Protein AF-A0A388SES0-F1 (afdb_monomer)

pLDDT: mean 88.0, std 7.81, range [53.56, 96.62]

Nearest PDB structures (foldseek):
  5hei-assembly3_E  TM=8.287E-01  e=1.323E-02  Priestia megaterium

Solvent-accessible surface area (backbone atoms only — not comparable to full-atom val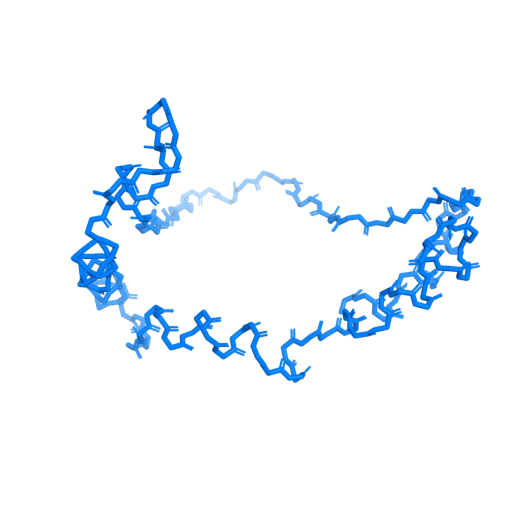ues): 7404 Å² total; per-residue (Å²): 110,51,73,50,46,66,62,50,36,62,75,70,64,54,59,80,65,59,83,88,91,75,88,81,92,82,81,84,78,65,86,89,74,80,82,83,84,76,84,70,72,52,61,73,75,75,60,58,74,100,47,91,57,96,54,65,57,66,59,44,50,53,53,34,42,53,50,49,38,51,55,28,56,79,65,77,40,82,83,63,59,57,67,59,52,52,50,48,58,72,69,37,71,88,57,41,48,40,54,85,49,45,66,62,53,41,46,75,35,66,40,90,77,129

Sequence (114 aa):
MRDEETALGERLHFPEQSFVVAGLLVEWTAEGVQTLVRPRLPQNAVAFKNGYGPVDLKEAVATYERNFRAYREANGMKLKSWTFEVVNGATSIDYMDGRENMTDMLKGRGFPLK

Foldseek 3Di:
DCVCFVVVCVVVVPAFLDTDPDDDDDDDDDPPDDDDDQDDQDPCLPDDPPDDDPDPNVVSLVVNQVSNQVSCVVVVHDGDGPVVVVVCCVPPPVNCVCVVCVVVVSVVSPNPDD

Secondary structure (DSSP, 8-state):
--TTHHHHHHHTTPPTT----------PPPTT----------GGGT--SSSS----HHHHHHHHHHHHHHHHHHTTPPP--HHHHHHHHHH-GGGTTTGGGHHHHHHHTT----

Structure (mmCIF, N/CA/C/O backbone):
data_AF-A0A388SES0-F1
#
_entry.id   AF-A0A388SES0-F1
#
loop_
_atom_site.group_PDB
_atom_site.id
_atom_site.type_symbol
_atom_site.label_atom_id
_atom_site.label_alt_id
_atom_site.label_comp_id
_atom_site.label_asym_id
_atom_site.label_entity_id
_atom_site.label_seq_id
_atom_site.pdbx_PDB_ins_code
_atom_site.Cartn_x
_atom_site.Cartn_y
_atom_site.Cartn_z
_atom_site.occupancy
_atom_site.B_iso_or_equiv
_atom_site.auth_seq_id
_atom_site.auth_comp_id
_atom_site.auth_asym_id
_atom_site.auth_atom_id
_atom_site.pdbx_PDB_model_num
ATOM 1 N N . MET A 1 1 ? 14.252 0.568 -0.662 1.00 53.56 1 MET A N 1
ATOM 2 C CA . MET A 1 1 ? 14.176 -0.900 -0.909 1.00 53.56 1 MET A CA 1
ATOM 3 C C . MET A 1 1 ? 14.527 -1.261 -2.348 1.00 53.56 1 MET A C 1
ATOM 5 O O . MET A 1 1 ? 15.135 -2.300 -2.557 1.00 53.56 1 MET A O 1
ATOM 9 N N . ARG A 1 2 ? 14.144 -0.451 -3.349 1.00 67.62 2 ARG A N 1
ATOM 10 C CA . ARG A 1 2 ? 14.447 -0.748 -4.763 1.00 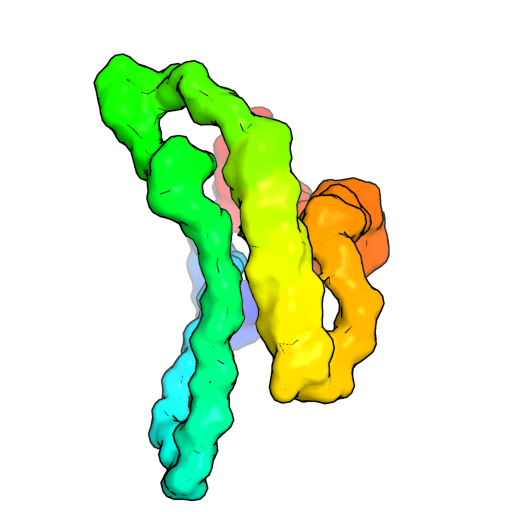67.62 2 ARG A CA 1
ATOM 11 C C . ARG A 1 2 ? 15.807 -0.246 -5.248 1.00 67.62 2 ARG A C 1
ATOM 13 O O . ARG A 1 2 ? 16.260 -0.707 -6.287 1.00 67.62 2 ARG A O 1
ATOM 20 N N . ASP A 1 3 ? 16.489 0.593 -4.471 1.00 63.94 3 ASP A N 1
ATOM 21 C CA . ASP A 1 3 ? 17.868 1.011 -4.774 1.00 63.94 3 ASP A CA 1
ATOM 22 C C . ASP A 1 3 ? 18.867 -0.155 -4.741 1.00 63.94 3 ASP A C 1
ATOM 24 O O . ASP A 1 3 ? 19.899 -0.120 -5.405 1.00 63.94 3 ASP A O 1
ATOM 28 N N . GLU A 1 4 ? 18.546 -1.225 -4.009 1.00 74.19 4 GLU A N 1
ATOM 29 C CA . GLU A 1 4 ? 19.395 -2.412 -3.894 1.00 74.19 4 GLU A CA 1
ATOM 30 C C . GLU A 1 4 ? 1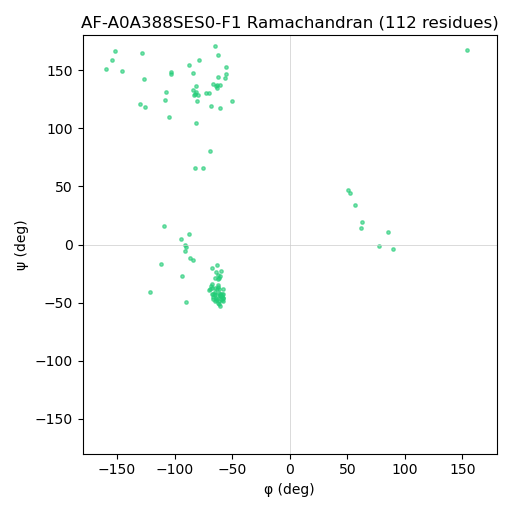9.077 -3.490 -4.943 1.00 74.19 4 GLU A C 1
ATOM 32 O O . GLU A 1 4 ? 19.746 -4.519 -4.966 1.00 74.19 4 GLU A O 1
ATOM 37 N N . GLU A 1 5 ? 18.093 -3.286 -5.828 1.00 78.12 5 GLU A N 1
ATOM 38 C CA . GLU A 1 5 ? 17.632 -4.310 -6.781 1.00 78.12 5 GLU A CA 1
ATOM 39 C C . GLU A 1 5 ? 18.760 -4.820 -7.688 1.00 78.12 5 GLU A C 1
ATOM 41 O O . GLU A 1 5 ? 18.900 -6.024 -7.901 1.00 78.12 5 GLU A O 1
ATOM 46 N N . THR A 1 6 ? 19.608 -3.917 -8.187 1.00 77.31 6 THR A N 1
ATOM 47 C CA . THR A 1 6 ? 20.770 -4.289 -9.006 1.00 77.31 6 THR A CA 1
ATOM 48 C C . THR A 1 6 ? 21.735 -5.172 -8.217 1.00 77.31 6 THR A C 1
ATOM 50 O O . THR A 1 6 ? 22.096 -6.252 -8.684 1.00 77.31 6 THR A O 1
ATOM 53 N N . ALA A 1 7 ? 22.086 -4.759 -6.995 1.00 84.19 7 ALA A N 1
ATOM 54 C CA . ALA A 1 7 ? 22.995 -5.502 -6.124 1.00 84.19 7 ALA A CA 1
ATOM 55 C C . ALA A 1 7 ? 22.411 -6.864 -5.707 1.00 84.19 7 ALA A C 1
ATOM 57 O O . ALA A 1 7 ? 23.124 -7.866 -5.637 1.00 84.19 7 ALA A O 1
ATOM 58 N N . LEU A 1 8 ? 21.100 -6.924 -5.463 1.00 86.69 8 LEU A N 1
ATOM 59 C CA . LEU A 1 8 ? 20.385 -8.153 -5.143 1.00 86.69 8 LEU A CA 1
ATOM 60 C C . LEU A 1 8 ? 20.372 -9.116 -6.332 1.00 86.69 8 LEU A C 1
ATOM 62 O O . LEU A 1 8 ? 20.654 -10.301 -6.160 1.00 86.69 8 LEU A O 1
ATOM 66 N N . GLY A 1 9 ? 20.093 -8.609 -7.535 1.00 86.62 9 GLY A N 1
ATOM 67 C CA . GLY A 1 9 ? 20.091 -9.405 -8.757 1.00 86.62 9 GLY A CA 1
ATOM 68 C C . GLY A 1 9 ? 21.464 -9.979 -9.097 1.00 86.62 9 GLY A C 1
ATOM 69 O O . GLY A 1 9 ? 21.550 -11.130 -9.515 1.00 86.62 9 GLY A O 1
ATOM 70 N N . GLU A 1 10 ? 22.540 -9.225 -8.868 1.00 87.25 10 GLU A N 1
ATOM 71 C CA . GLU A 1 10 ? 23.913 -9.731 -8.996 1.00 87.25 10 GLU A CA 1
ATOM 72 C C . GLU A 1 10 ? 24.214 -10.818 -7.961 1.00 87.25 10 GLU A C 1
ATOM 74 O O . GLU A 1 10 ? 24.682 -11.901 -8.315 1.00 87.25 10 GLU A O 1
ATOM 79 N N . ARG A 1 11 ? 23.892 -10.560 -6.687 1.00 91.31 11 ARG A N 1
ATOM 80 C CA . ARG A 1 11 ? 24.140 -11.487 -5.574 1.00 91.31 11 ARG A CA 1
ATOM 81 C C . ARG A 1 11 ? 23.386 -12.808 -5.714 1.00 91.31 11 ARG A C 1
ATOM 83 O O . ARG A 1 11 ? 23.892 -13.845 -5.297 1.00 91.31 11 ARG A O 1
ATOM 90 N N . LEU A 1 12 ? 22.166 -12.763 -6.241 1.00 91.56 12 LEU A N 1
ATOM 91 C CA . LEU A 1 12 ? 21.318 -13.938 -6.452 1.00 91.56 12 LEU A CA 1
ATOM 92 C C . LEU A 1 12 ? 21.444 -14.516 -7.866 1.00 91.56 12 LEU A C 1
ATOM 94 O O . LEU A 1 12 ? 20.734 -15.466 -8.192 1.00 91.56 12 LEU A O 1
ATOM 98 N N . HIS A 1 13 ? 22.348 -13.971 -8.685 1.00 92.44 13 HIS A N 1
ATOM 99 C CA . HIS A 1 13 ? 22.606 -14.408 -10.055 1.00 92.44 13 HIS A CA 1
ATOM 100 C C . HIS A 1 13 ? 21.336 -14.480 -10.912 1.00 92.44 13 HIS A C 1
ATOM 102 O O . HIS A 1 13 ? 21.110 -15.447 -11.643 1.00 92.44 13 HIS A O 1
ATOM 108 N N . PHE A 1 14 ? 20.483 -13.458 -10.817 1.00 91.94 14 PHE A N 1
ATOM 109 C CA . PHE A 1 14 ? 19.297 -13.387 -11.656 1.00 91.94 14 PHE A CA 1
ATOM 110 C C . PHE A 1 14 ? 19.684 -13.287 -13.130 1.00 91.94 14 PHE A C 1
ATOM 112 O O . PHE A 1 14 ? 20.574 -12.499 -13.474 1.00 91.94 14 PHE A O 1
ATOM 119 N N . PRO A 1 15 ? 18.993 -14.028 -14.011 1.00 92.62 15 PRO A N 1
ATOM 120 C CA . PRO A 1 15 ? 19.209 -13.888 -15.437 1.00 92.62 15 PRO A CA 1
ATOM 121 C C . PRO A 1 15 ? 18.797 -12.487 -15.911 1.00 92.62 15 PRO A C 1
ATOM 123 O O . PRO A 1 15 ? 18.205 -11.681 -15.175 1.00 92.62 15 PRO A O 1
ATOM 126 N N . GLU A 1 16 ? 19.121 -12.183 -17.165 1.00 91.12 16 GLU A N 1
ATOM 127 C CA . GLU A 1 16 ? 18.572 -11.005 -17.832 1.00 91.12 16 GLU A CA 1
ATOM 128 C C . GLU A 1 16 ? 17.038 -11.037 -17.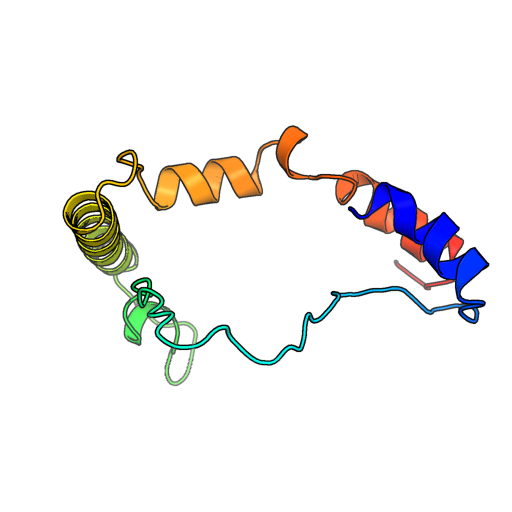801 1.00 91.12 16 GLU A C 1
ATOM 130 O O . GLU A 1 16 ? 16.416 -12.099 -17.713 1.00 91.12 16 GLU A O 1
ATOM 135 N N . GLN A 1 17 ? 16.421 -9.856 -17.840 1.00 92.75 17 GLN A N 1
ATOM 136 C CA . GLN A 1 17 ? 14.965 -9.700 -17.828 1.00 92.75 17 GLN A CA 1
ATOM 137 C C . GLN A 1 17 ? 14.282 -10.357 -16.615 1.00 92.75 17 GLN A C 1
ATOM 139 O O . GLN A 1 17 ? 13.153 -10.840 -16.694 1.00 92.75 17 GLN A O 1
ATOM 144 N N . SER A 1 18 ? 14.959 -10.347 -15.465 1.00 91.75 18 SER A N 1
ATOM 145 C CA . SER A 1 18 ? 14.414 -10.745 -14.162 1.00 91.75 18 SER A CA 1
ATOM 146 C C . SER A 1 18 ? 14.625 -9.642 -13.129 1.00 91.75 18 SER A C 1
ATOM 148 O O . SER A 1 18 ? 15.663 -8.979 -13.146 1.00 91.75 18 SER A O 1
ATOM 150 N N . PHE A 1 19 ? 13.639 -9.443 -12.250 1.00 88.00 19 PHE A N 1
ATOM 151 C CA . PHE A 1 19 ? 13.670 -8.475 -11.148 1.00 88.00 19 PHE A CA 1
ATOM 152 C C . PHE A 1 19 ? 12.741 -8.917 -10.002 1.00 88.00 19 PHE A C 1
ATOM 154 O O . PHE A 1 19 ? 11.809 -9.699 -10.218 1.00 88.00 19 PHE A O 1
ATOM 161 N N . VAL A 1 20 ? 12.963 -8.411 -8.790 1.00 87.56 20 VAL A N 1
ATOM 162 C CA . VAL A 1 20 ? 12.127 -8.671 -7.614 1.00 87.56 20 VAL A CA 1
ATOM 163 C C . VAL A 1 20 ? 10.906 -7.761 -7.598 1.00 87.56 20 VAL A C 1
ATOM 165 O O . VAL A 1 20 ? 10.992 -6.537 -7.675 1.00 87.56 20 VAL A O 1
ATOM 168 N N . VAL A 1 21 ? 9.736 -8.371 -7.409 1.00 86.44 21 VAL A N 1
ATOM 169 C CA . VAL A 1 21 ? 8.477 -7.641 -7.195 1.00 86.44 21 VAL A CA 1
ATOM 170 C C . VAL A 1 21 ? 8.241 -7.385 -5.706 1.00 86.44 21 VAL A C 1
ATOM 172 O O . VAL A 1 21 ? 7.937 -6.263 -5.301 1.00 86.44 21 VAL A O 1
ATOM 175 N N . ALA A 1 22 ? 8.374 -8.432 -4.890 1.00 86.44 22 ALA A N 1
ATOM 176 C CA . ALA A 1 22 ? 8.227 -8.382 -3.442 1.00 86.44 22 ALA A CA 1
ATOM 177 C C . ALA A 1 22 ? 8.926 -9.582 -2.788 1.00 86.44 22 ALA A C 1
ATOM 179 O O . ALA A 1 22 ? 8.989 -10.663 -3.374 1.00 86.44 22 ALA A O 1
ATOM 180 N N . GLY A 1 23 ? 9.397 -9.399 -1.555 1.00 88.19 23 GLY A N 1
ATOM 181 C CA . GLY A 1 23 ? 9.738 -10.502 -0.658 1.00 88.19 23 GLY A CA 1
ATOM 182 C C . GLY A 1 23 ? 8.515 -10.960 0.141 1.00 88.19 23 GLY A C 1
ATOM 183 O O . GLY A 1 23 ? 7.594 -10.176 0.377 1.00 88.19 23 GLY A O 1
ATOM 184 N N . LEU A 1 24 ? 8.517 -12.218 0.583 1.00 94.50 24 LEU A N 1
ATOM 185 C CA . LEU A 1 24 ? 7.499 -12.771 1.476 1.00 94.50 24 LEU A CA 1
ATOM 186 C C . LEU A 1 24 ? 8.178 -13.378 2.705 1.00 94.50 24 LEU A C 1
ATOM 188 O O . LEU A 1 24 ? 8.951 -14.326 2.583 1.00 94.50 24 LEU A O 1
ATOM 192 N N . LEU A 1 25 ? 7.873 -12.835 3.884 1.00 94.38 25 LEU A N 1
ATOM 193 C CA . LEU A 1 25 ? 8.289 -13.417 5.157 1.00 94.38 25 LEU A CA 1
ATOM 194 C C . LEU A 1 25 ? 7.343 -14.568 5.513 1.00 94.38 25 LEU A C 1
ATOM 196 O O . LEU A 1 25 ? 6.124 -14.390 5.510 1.00 94.38 25 LEU A O 1
ATOM 200 N N . VAL A 1 26 ? 7.906 -15.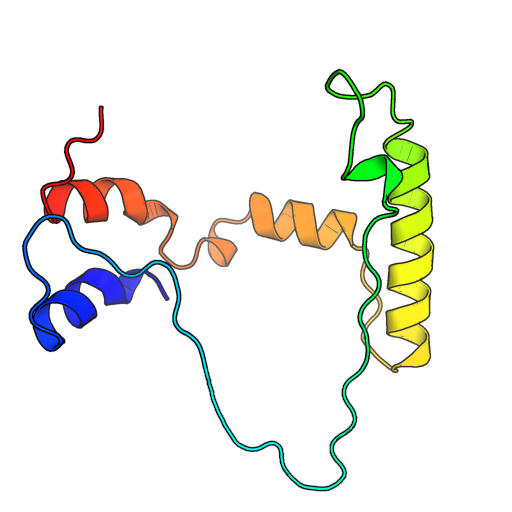734 5.827 1.00 94.56 26 VAL A N 1
ATOM 201 C CA . VAL A 1 26 ? 7.162 -16.918 6.267 1.00 94.56 26 VAL A CA 1
ATOM 202 C C . VAL A 1 26 ? 7.813 -17.445 7.538 1.00 94.56 26 VAL A C 1
ATOM 204 O O . VAL A 1 26 ? 8.996 -17.779 7.533 1.00 94.56 26 VAL A O 1
ATOM 207 N N . GLU A 1 27 ? 7.044 -17.518 8.621 1.00 93.12 27 GLU A N 1
ATOM 208 C CA . GLU A 1 27 ? 7.518 -17.967 9.929 1.00 93.12 27 GLU A CA 1
ATOM 209 C C . GLU A 1 27 ? 6.394 -18.607 10.753 1.00 93.12 27 GLU A C 1
ATOM 211 O O . GLU A 1 27 ? 5.208 -18.463 10.445 1.00 93.12 27 GLU A O 1
ATOM 216 N N . TRP A 1 28 ? 6.780 -19.292 11.829 1.00 93.94 28 TRP A N 1
ATOM 217 C CA . TRP A 1 28 ? 5.855 -19.687 12.884 1.00 93.94 28 TRP A CA 1
ATOM 218 C C . TRP A 1 28 ? 5.625 -18.499 13.813 1.00 93.94 28 TRP A C 1
ATOM 220 O O . TRP A 1 28 ? 6.572 -17.963 14.384 1.00 93.94 28 TRP A O 1
ATOM 230 N N . THR A 1 29 ? 4.370 -18.091 13.987 1.00 90.81 29 THR A N 1
ATOM 231 C CA . THR A 1 29 ? 4.036 -16.984 14.887 1.00 90.81 29 THR A CA 1
ATOM 232 C C . THR A 1 29 ? 4.320 -17.367 16.334 1.00 90.81 29 THR A C 1
ATOM 234 O O . THR A 1 29 ? 3.964 -18.470 16.755 1.00 90.81 29 THR A O 1
ATOM 237 N N . ALA A 1 30 ? 4.896 -16.447 17.111 1.00 91.75 30 ALA A N 1
ATOM 238 C CA . ALA A 1 30 ? 5.071 -16.652 18.544 1.00 91.75 30 ALA A CA 1
ATOM 239 C C . ALA A 1 30 ? 3.727 -16.954 19.233 1.00 91.75 30 ALA A C 1
ATOM 241 O O . ALA A 1 30 ? 2.677 -16.416 18.864 1.00 91.75 30 ALA A O 1
ATOM 242 N N . GLU A 1 31 ? 3.764 -17.837 20.230 1.00 91.81 31 GLU A N 1
ATOM 243 C CA . GLU A 1 31 ? 2.569 -18.278 20.943 1.00 91.81 31 GLU A CA 1
ATOM 244 C C . GLU A 1 31 ? 1.860 -17.097 21.623 1.00 91.81 31 GLU A C 1
ATOM 246 O O . GLU A 1 31 ? 2.491 -16.205 22.191 1.00 91.81 31 GLU A O 1
ATOM 251 N N . GLY A 1 32 ? 0.529 -17.069 21.535 1.00 88.38 32 GLY A N 1
ATOM 252 C CA . GLY A 1 32 ? -0.293 -16.025 22.150 1.00 88.38 32 GLY A CA 1
ATOM 253 C C . GLY A 1 32 ? -0.321 -14.682 21.409 1.00 88.38 32 GLY A C 1
ATOM 254 O O . GLY A 1 32 ? -1.048 -13.785 21.837 1.00 88.38 32 GLY A O 1
ATOM 255 N N . VAL A 1 33 ? 0.396 -14.524 20.289 1.00 87.62 33 VAL A N 1
ATOM 256 C CA . VAL A 1 33 ? 0.316 -13.296 19.484 1.00 87.62 33 VAL A CA 1
ATOM 257 C C . VAL A 1 33 ? -1.061 -13.184 18.826 1.00 87.62 33 VAL A C 1
ATOM 259 O O . VAL A 1 33 ? -1.453 -14.010 18.006 1.00 87.62 33 VAL A O 1
ATOM 262 N N . GLN A 1 34 ? -1.783 -12.116 19.163 1.00 83.25 34 GLN A N 1
ATOM 263 C CA . GLN A 1 34 ? -3.014 -11.697 18.495 1.00 83.25 34 GLN A CA 1
ATOM 264 C C . GLN A 1 34 ? -2.725 -10.434 17.688 1.00 83.25 34 GLN A C 1
ATOM 266 O O . GLN A 1 34 ? -2.240 -9.441 18.231 1.00 83.25 34 GLN A O 1
ATOM 271 N N . THR A 1 35 ? -3.018 -10.460 16.390 1.00 88.06 35 THR A N 1
ATOM 272 C CA . THR A 1 35 ? -2.884 -9.281 15.531 1.00 88.06 35 THR A CA 1
ATOM 273 C C . THR A 1 35 ? -4.244 -8.663 15.252 1.00 88.06 35 THR A C 1
ATOM 275 O O . THR A 1 35 ? -5.279 -9.326 15.207 1.00 88.06 35 THR A O 1
ATOM 278 N N . LEU A 1 36 ? -4.241 -7.346 15.090 1.00 91.75 36 LEU A N 1
ATOM 279 C CA . LEU A 1 36 ? -5.454 -6.582 14.862 1.00 91.75 36 LEU A CA 1
ATOM 280 C C . LEU A 1 36 ? -5.864 -6.653 13.390 1.00 91.75 36 LEU A C 1
ATOM 282 O O . LEU A 1 36 ? -5.050 -6.455 12.484 1.00 91.75 36 LEU A O 1
ATOM 286 N N . VAL A 1 37 ? -7.158 -6.850 13.143 1.00 92.31 37 VAL A N 1
ATOM 287 C CA . VAL A 1 37 ? -7.710 -6.797 11.788 1.00 92.31 37 VAL A CA 1
ATOM 288 C C . VAL A 1 37 ? -7.948 -5.342 11.405 1.00 92.31 37 VAL A C 1
ATOM 290 O O . VAL A 1 37 ? -8.902 -4.700 11.842 1.00 92.31 37 VAL A O 1
ATOM 293 N N . ARG A 1 38 ? -7.072 -4.802 10.557 1.00 93.25 38 ARG A N 1
ATOM 294 C CA . ARG A 1 38 ? -7.245 -3.451 10.010 1.00 93.25 38 ARG A CA 1
ATOM 295 C C . ARG A 1 38 ? -8.515 -3.396 9.138 1.00 93.25 38 ARG A C 1
ATOM 297 O O . ARG A 1 38 ? -8.675 -4.287 8.299 1.00 93.25 38 ARG A O 1
ATOM 304 N N . PRO A 1 39 ? -9.356 -2.348 9.231 1.00 95.06 39 PRO A N 1
ATOM 305 C CA . PRO A 1 39 ? -10.519 -2.194 8.359 1.00 95.06 39 PRO A CA 1
ATOM 306 C C . PRO A 1 39 ? -10.115 -2.066 6.879 1.00 95.06 39 PRO A C 1
ATOM 308 O O . PRO A 1 39 ? -8.955 -1.792 6.545 1.00 95.06 39 PRO A O 1
ATOM 311 N N . ARG A 1 40 ? -11.074 -2.269 5.973 1.00 95.38 40 ARG A N 1
ATOM 312 C CA . ARG A 1 40 ? -10.916 -2.098 4.518 1.00 95.38 40 ARG A CA 1
ATOM 313 C C . ARG A 1 40 ? -12.018 -1.196 3.967 1.00 95.38 40 ARG A C 1
ATOM 315 O O . ARG A 1 40 ? -13.018 -0.961 4.645 1.00 95.38 40 ARG A O 1
ATOM 322 N N . LEU A 1 41 ? -11.812 -0.703 2.745 1.00 93.25 41 LEU A N 1
ATOM 323 C CA . LEU A 1 41 ? -12.855 -0.010 1.991 1.00 93.25 41 LEU A CA 1
ATOM 324 C C . LEU A 1 41 ? -14.102 -0.901 1.873 1.00 93.25 41 LEU A C 1
ATOM 326 O O . LEU A 1 41 ? -13.965 -2.128 1.792 1.00 93.25 41 LEU A O 1
ATOM 330 N N . PRO A 1 42 ? -15.306 -0.308 1.855 1.00 91.81 42 PRO A N 1
ATOM 331 C CA . PRO A 1 42 ? -16.527 -1.074 1.668 1.00 91.81 42 PRO A CA 1
ATOM 332 C C . PRO A 1 42 ? -16.509 -1.766 0.299 1.00 91.81 42 PRO A C 1
ATOM 334 O O . PRO A 1 42 ? -15.991 -1.231 -0.681 1.00 91.81 42 PRO A O 1
ATOM 337 N N . GLN A 1 43 ? -17.069 -2.975 0.231 1.00 91.38 43 GLN A N 1
ATOM 338 C CA . GLN A 1 43 ? -16.967 -3.833 -0.953 1.00 91.38 43 GLN A CA 1
ATOM 339 C C . GLN A 1 43 ? -17.515 -3.162 -2.215 1.00 91.38 43 GLN A C 1
ATOM 341 O O . GLN A 1 43 ? -16.918 -3.290 -3.279 1.00 91.38 43 GLN A O 1
ATOM 346 N N . ASN A 1 44 ? -18.608 -2.405 -2.093 1.00 87.38 44 ASN A N 1
ATOM 347 C CA . ASN A 1 44 ? -19.204 -1.671 -3.207 1.00 87.38 44 ASN A CA 1
ATOM 348 C C . ASN A 1 44 ? -18.284 -0.583 -3.785 1.00 87.38 44 ASN A C 1
ATOM 350 O O . ASN A 1 44 ? -18.523 -0.166 -4.906 1.00 87.38 44 ASN A O 1
ATOM 354 N N . ALA A 1 45 ? -17.243 -0.150 -3.068 1.00 90.69 45 ALA A N 1
ATOM 355 C CA . ALA A 1 45 ? -16.250 0.807 -3.554 1.00 90.69 45 ALA A CA 1
ATOM 356 C C . ALA A 1 45 ? -15.039 0.158 -4.241 1.00 90.69 45 ALA A C 1
ATOM 358 O O . ALA A 1 45 ? -14.183 0.867 -4.765 1.00 90.69 45 ALA A O 1
ATOM 359 N N . VAL A 1 46 ? -14.950 -1.175 -4.223 1.00 91.56 46 VAL A N 1
ATOM 360 C CA . VAL A 1 46 ? -13.826 -1.937 -4.792 1.00 91.56 46 VAL A CA 1
ATOM 361 C C . VAL A 1 46 ? -14.299 -2.905 -5.875 1.00 91.56 46 VAL A C 1
ATOM 363 O O . VAL A 1 46 ? -13.646 -3.054 -6.904 1.00 91.56 46 VAL A O 1
ATOM 366 N N . ALA A 1 47 ? -15.433 -3.568 -5.658 1.00 90.75 47 ALA A N 1
ATOM 367 C CA . ALA A 1 47 ? -16.002 -4.554 -6.560 1.00 90.75 47 ALA A CA 1
ATOM 368 C C . ALA A 1 47 ? -17.196 -3.956 -7.308 1.00 90.75 47 ALA A C 1
ATOM 370 O O . ALA A 1 47 ? -18.264 -3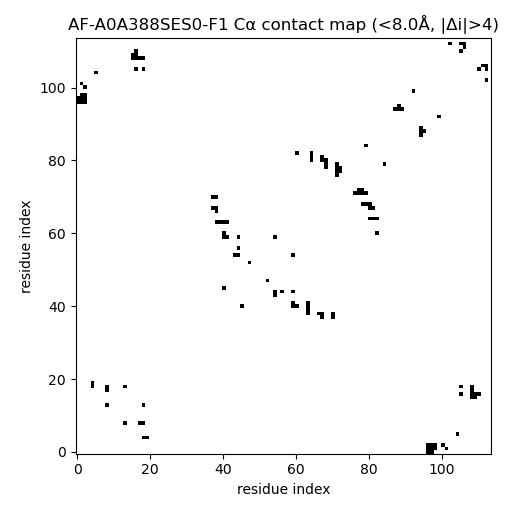.736 -6.733 1.00 90.75 47 ALA A O 1
ATOM 371 N N . PHE A 1 48 ? -17.015 -3.725 -8.607 1.00 90.12 48 PHE A N 1
ATOM 372 C CA . PHE A 1 48 ? -18.045 -3.172 -9.478 1.00 90.12 48 PHE A CA 1
ATOM 373 C C . PHE A 1 48 ? -18.667 -4.259 -10.353 1.00 90.12 48 PHE A C 1
ATOM 375 O O . PHE A 1 48 ? -17.998 -5.203 -10.775 1.00 90.12 48 PHE A O 1
ATOM 382 N N . LYS A 1 49 ? -19.959 -4.116 -10.653 1.00 88.44 49 LYS A N 1
ATOM 383 C CA . LYS A 1 49 ? -20.702 -5.047 -11.505 1.00 88.44 49 LYS A CA 1
ATOM 384 C C . LYS A 1 49 ? -20.980 -4.402 -12.860 1.00 88.44 49 LYS A C 1
ATOM 386 O O . LYS A 1 49 ? -21.509 -3.298 -12.908 1.00 88.44 49 LYS A O 1
ATOM 391 N N . ASN A 1 50 ? -20.691 -5.127 -13.943 1.00 87.25 50 ASN A N 1
ATOM 392 C CA . ASN A 1 50 ? -21.018 -4.763 -15.333 1.00 87.25 50 ASN A CA 1
ATOM 393 C C . ASN A 1 50 ? -20.372 -3.467 -15.867 1.00 87.25 50 ASN A C 1
ATOM 395 O O . ASN A 1 50 ? -20.777 -2.969 -16.912 1.00 87.25 50 ASN A O 1
ATOM 399 N N . GLY A 1 51 ? -19.372 -2.925 -15.175 1.00 84.25 51 GLY A N 1
ATOM 400 C CA . GLY A 1 51 ? -18.669 -1.706 -15.562 1.00 84.25 51 GLY A CA 1
ATOM 401 C C . GLY A 1 51 ? -18.081 -1.013 -14.341 1.00 84.25 51 GLY A C 1
ATOM 402 O O . GLY A 1 51 ? -18.417 -1.369 -13.212 1.00 84.25 51 GLY A O 1
ATOM 403 N N . TYR A 1 52 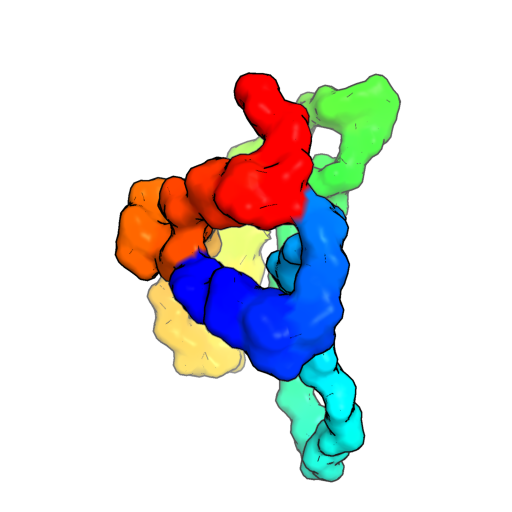? -17.204 -0.032 -14.556 1.00 86.00 52 TYR A N 1
ATOM 404 C CA . TYR A 1 52 ? -16.777 0.847 -13.470 1.00 86.00 52 TYR A CA 1
ATOM 405 C C . TYR A 1 52 ? -18.018 1.576 -12.940 1.00 86.00 52 TYR A C 1
ATOM 407 O O . TYR A 1 52 ? -18.740 2.218 -13.703 1.00 86.00 52 TYR A O 1
ATOM 415 N N . GLY A 1 53 ? -18.346 1.351 -11.671 1.00 69.50 53 GLY A N 1
ATOM 416 C CA . GLY A 1 53 ? -19.690 1.629 -11.170 1.00 69.50 53 GLY A CA 1
ATOM 417 C C . GLY A 1 53 ? -19.944 3.110 -10.870 1.00 69.50 53 GLY A C 1
ATOM 418 O O . GLY A 1 53 ? -18.999 3.848 -10.582 1.00 69.50 53 GLY A O 1
ATOM 419 N N . PRO A 1 54 ? -21.224 3.535 -10.837 1.00 63.38 54 PRO A N 1
ATOM 420 C CA . PRO A 1 54 ? -21.643 4.821 -10.287 1.00 63.38 54 PRO A CA 1
ATOM 421 C C . PRO A 1 54 ? -21.602 4.740 -8.756 1.00 63.38 54 PRO A C 1
ATOM 423 O O . PRO A 1 54 ? -22.626 4.715 -8.077 1.00 63.38 54 PRO A O 1
ATOM 426 N N . VAL A 1 55 ? -20.408 4.584 -8.198 1.00 66.81 55 VAL A N 1
ATOM 427 C CA . VAL A 1 55 ? -20.219 4.584 -6.750 1.00 66.81 55 VAL A CA 1
ATOM 428 C C . VAL A 1 55 ? -20.183 6.025 -6.281 1.00 66.81 55 VAL A C 1
ATOM 430 O O . VAL A 1 55 ? -19.427 6.834 -6.822 1.00 66.81 55 VAL A O 1
ATOM 433 N N . ASP A 1 56 ? -20.953 6.336 -5.237 1.00 84.00 56 ASP A N 1
ATOM 434 C CA . ASP A 1 56 ? -20.679 7.524 -4.435 1.00 84.00 56 ASP A CA 1
ATOM 435 C C . ASP A 1 56 ? -19.373 7.292 -3.665 1.00 84.00 56 ASP A C 1
ATOM 437 O O . ASP A 1 56 ? -19.336 6.873 -2.504 1.00 84.00 56 ASP A O 1
ATOM 441 N N . LEU A 1 57 ? -18.265 7.491 -4.381 1.00 86.69 57 LEU A N 1
ATOM 442 C CA . LEU A 1 57 ? -16.922 7.252 -3.876 1.00 86.69 57 LEU A CA 1
ATOM 443 C C . LEU A 1 57 ? -16.635 8.165 -2.687 1.00 86.69 57 LEU A C 1
ATOM 445 O O . LEU A 1 57 ? -15.898 7.772 -1.786 1.00 86.69 57 LEU A O 1
ATOM 449 N N . LYS A 1 58 ? -17.250 9.354 -2.652 1.00 88.75 58 LYS A N 1
ATOM 450 C CA . LYS A 1 58 ? -17.098 10.289 -1.540 1.00 88.75 58 LYS A CA 1
ATOM 451 C C . LYS A 1 58 ? -17.670 9.694 -0.261 1.00 88.75 58 LYS A C 1
ATOM 453 O O . LYS A 1 58 ? -16.959 9.683 0.742 1.00 88.75 58 LYS A O 1
ATOM 458 N N . GLU A 1 59 ? -18.882 9.141 -0.292 1.00 91.81 59 GLU A N 1
ATOM 459 C CA . GLU A 1 59 ? -19.461 8.532 0.913 1.00 91.81 59 GLU A CA 1
ATOM 460 C C . GLU A 1 59 ? -18.734 7.246 1.325 1.00 91.81 59 GLU A C 1
ATOM 462 O O . GLU A 1 59 ? -18.488 7.021 2.512 1.00 91.81 59 GLU A O 1
ATOM 467 N N . ALA A 1 60 ? -18.313 6.418 0.365 1.00 92.44 60 ALA A N 1
ATOM 468 C CA . ALA A 1 60 ? -17.530 5.222 0.670 1.00 92.44 60 ALA A CA 1
ATOM 469 C C . ALA A 1 60 ? -16.196 5.558 1.362 1.00 92.44 60 ALA A C 1
ATOM 471 O O . ALA A 1 60 ? -15.818 4.914 2.348 1.00 92.44 60 ALA A O 1
ATOM 472 N N . VAL A 1 61 ? -15.499 6.589 0.877 1.00 92.81 61 VAL A N 1
ATOM 473 C CA . VAL A 1 61 ? -14.262 7.091 1.484 1.00 92.81 61 VAL A CA 1
ATOM 474 C C . VAL A 1 61 ? -14.537 7.721 2.849 1.00 92.81 61 VAL A C 1
ATOM 476 O O . VAL A 1 61 ? -13.809 7.429 3.794 1.00 92.81 61 VAL A O 1
ATOM 479 N N . ALA A 1 62 ? -15.602 8.515 2.998 1.00 94.00 62 ALA A N 1
ATOM 480 C CA . ALA A 1 62 ? -15.984 9.109 4.281 1.00 94.00 62 ALA A CA 1
ATOM 481 C C . ALA A 1 62 ? -16.318 8.038 5.334 1.00 94.00 62 ALA A C 1
ATOM 483 O O . ALA A 1 62 ? -15.877 8.127 6.482 1.00 94.00 62 ALA A O 1
ATOM 484 N N . THR A 1 63 ? -17.039 6.987 4.937 1.00 94.31 63 THR A N 1
ATOM 485 C CA . THR A 1 63 ? -17.310 5.818 5.783 1.00 94.31 63 THR A CA 1
ATOM 486 C C . THR A 1 63 ? -16.018 5.138 6.214 1.00 94.31 63 THR A C 1
ATOM 488 O O . THR A 1 63 ? -15.830 4.844 7.397 1.00 94.31 63 THR A O 1
ATOM 491 N N . TYR A 1 64 ? -15.097 4.912 5.278 1.00 96.00 64 TYR A N 1
ATOM 492 C CA . TYR A 1 64 ? -13.834 4.268 5.602 1.00 96.00 64 TYR A CA 1
ATOM 493 C C . TYR A 1 64 ? -12.927 5.137 6.484 1.00 96.00 64 TYR A C 1
ATOM 495 O O . TYR A 1 64 ? -12.295 4.603 7.391 1.00 96.00 64 TYR A O 1
ATOM 503 N N . GLU A 1 65 ? -12.912 6.459 6.305 1.00 96.44 65 GLU A N 1
ATOM 504 C CA . GLU A 1 65 ? -12.206 7.390 7.195 1.00 96.44 65 GLU A CA 1
ATOM 505 C C . GLU A 1 65 ? -12.685 7.279 8.644 1.00 96.44 65 GLU A C 1
ATOM 507 O O . GLU A 1 65 ? -11.868 7.160 9.561 1.00 96.44 65 GLU A O 1
ATOM 512 N N . ARG A 1 66 ? -14.007 7.232 8.866 1.00 96.12 66 ARG A N 1
ATOM 513 C CA . ARG A 1 66 ? -14.577 7.025 10.208 1.00 96.12 66 ARG A CA 1
ATOM 514 C C . ARG A 1 66 ? -14.108 5.700 10.812 1.00 96.12 66 ARG A C 1
ATOM 516 O O . ARG A 1 66 ? -13.620 5.682 11.942 1.00 96.12 66 ARG A O 1
ATOM 523 N N . ASN A 1 67 ? -14.179 4.612 10.043 1.00 96.44 67 ASN A N 1
ATOM 524 C CA . ASN A 1 67 ? -13.757 3.281 10.493 1.00 96.44 67 ASN A CA 1
ATOM 525 C C . ASN A 1 67 ? -12.250 3.211 10.775 1.00 96.44 67 ASN A C 1
ATOM 527 O O . ASN A 1 67 ? -11.825 2.609 11.759 1.00 96.44 67 ASN A O 1
ATOM 531 N N . PHE A 1 68 ? -11.427 3.836 9.930 1.00 96.50 68 PHE A N 1
ATOM 532 C CA . PHE A 1 68 ? -9.981 3.902 10.108 1.00 96.50 68 PHE A CA 1
ATOM 533 C C . PHE A 1 68 ? -9.610 4.699 11.359 1.00 96.50 68 PHE A C 1
ATOM 535 O O . PHE A 1 68 ? -8.765 4.249 12.133 1.00 96.50 68 PHE A O 1
ATOM 542 N N . ARG A 1 69 ? -10.267 5.840 11.598 1.00 95.81 69 ARG A N 1
ATOM 543 C CA . ARG A 1 69 ? -10.072 6.631 12.816 1.00 95.81 69 ARG A CA 1
ATOM 544 C C . ARG A 1 69 ? -10.454 5.835 14.064 1.00 95.81 69 ARG A C 1
ATOM 546 O O . ARG A 1 69 ? -9.624 5.732 14.962 1.00 95.81 69 ARG A O 1
ATOM 553 N N . ALA A 1 70 ? -11.647 5.239 14.087 1.00 95.88 70 ALA A N 1
ATOM 554 C CA . ALA A 1 70 ? -12.124 4.438 15.215 1.00 95.88 70 ALA A CA 1
ATOM 555 C C . ALA A 1 70 ? -11.191 3.252 15.511 1.00 95.88 70 ALA A C 1
ATOM 557 O O . ALA A 1 70 ? -10.834 3.019 16.662 1.00 95.88 70 ALA A O 1
ATOM 558 N N . TYR A 1 71 ? -10.717 2.556 14.471 1.00 96.62 71 TYR A N 1
ATOM 559 C CA . TYR A 1 71 ? -9.711 1.502 14.605 1.00 96.62 71 TYR A CA 1
ATOM 560 C C . TYR A 1 71 ? -8.424 2.018 15.257 1.00 96.62 71 TYR A C 1
ATOM 562 O O . TYR A 1 71 ? -7.881 1.371 16.146 1.00 96.62 71 TYR A O 1
ATOM 570 N N . ARG A 1 72 ? -7.908 3.174 14.831 1.00 95.75 72 ARG A N 1
ATOM 571 C CA . ARG A 1 72 ? -6.668 3.721 15.400 1.00 95.75 72 ARG A CA 1
ATOM 572 C C . ARG A 1 72 ? -6.846 4.135 16.854 1.00 95.75 72 ARG A C 1
ATOM 574 O O . ARG A 1 72 ? -5.978 3.834 17.664 1.00 95.75 72 ARG A O 1
ATOM 581 N N . GLU A 1 73 ? -7.966 4.775 17.169 1.00 96.12 73 GLU A N 1
ATOM 582 C CA . GLU A 1 73 ? -8.312 5.209 18.522 1.00 96.12 73 GLU A CA 1
ATOM 583 C C . GLU A 1 73 ? -8.450 4.023 19.481 1.00 96.12 73 GLU A C 1
ATOM 585 O O . GLU A 1 73 ? -7.772 3.988 20.506 1.00 96.12 73 GLU A O 1
ATOM 590 N N . ALA A 1 74 ? -9.220 2.999 19.097 1.00 95.50 74 ALA A N 1
ATOM 591 C CA . ALA A 1 74 ? -9.421 1.786 19.894 1.00 95.50 74 ALA A CA 1
ATOM 592 C C . ALA A 1 74 ? -8.119 1.023 20.189 1.00 95.50 74 ALA A C 1
ATOM 594 O O . ALA A 1 74 ? -8.048 0.274 21.157 1.00 95.50 74 ALA A O 1
ATOM 595 N N . ASN A 1 75 ? -7.087 1.222 19.366 1.00 94.81 75 ASN A N 1
ATOM 596 C CA . ASN A 1 75 ? -5.800 0.543 19.479 1.00 94.81 75 ASN A CA 1
ATOM 597 C C . ASN A 1 75 ? -4.663 1.471 19.944 1.00 94.81 75 ASN A C 1
ATOM 599 O O . ASN A 1 75 ? -3.493 1.145 19.753 1.00 94.81 75 ASN A O 1
ATOM 603 N N . GLY A 1 76 ? -4.982 2.647 20.503 1.00 95.12 76 GLY A N 1
ATOM 604 C CA . GLY A 1 76 ? -3.987 3.579 21.053 1.00 95.12 76 GLY A CA 1
ATOM 605 C C . GLY A 1 76 ? -2.997 4.131 20.018 1.00 95.12 76 GLY A C 1
ATOM 606 O O . GLY A 1 76 ? -1.909 4.591 20.363 1.00 95.12 76 GLY A O 1
ATOM 607 N N . MET A 1 77 ? -3.337 4.071 18.731 1.00 94.56 77 MET A N 1
ATOM 608 C CA . MET A 1 77 ? -2.467 4.516 17.648 1.00 94.56 77 MET A CA 1
ATOM 609 C C . MET A 1 77 ? -2.603 6.026 17.437 1.00 94.56 77 MET A C 1
ATOM 611 O O . MET A 1 77 ? -3.698 6.583 17.512 1.00 94.56 77 MET A O 1
ATOM 615 N N . LYS A 1 78 ? -1.512 6.692 17.029 1.00 93.38 78 LYS A N 1
ATOM 616 C CA . LYS A 1 78 ? -1.549 8.108 16.615 1.00 93.38 78 LYS A CA 1
ATOM 617 C C . LYS A 1 78 ? -2.658 8.337 15.589 1.00 93.38 78 LYS A C 1
ATOM 619 O O . LYS A 1 78 ? -2.631 7.696 14.539 1.00 93.38 78 LYS A O 1
ATOM 624 N N . LEU A 1 79 ? -3.589 9.250 15.843 1.00 91.88 79 LEU A N 1
ATOM 625 C CA . LEU A 1 79 ? -4.683 9.531 14.913 1.00 91.88 79 LEU A CA 1
ATOM 626 C C . LEU A 1 79 ? -4.150 10.076 13.581 1.00 91.88 79 LEU A C 1
ATOM 628 O O . LEU A 1 79 ? -3.257 10.923 13.554 1.00 91.88 79 LEU A O 1
ATOM 632 N N . LYS A 1 80 ? -4.687 9.548 12.480 1.00 92.31 80 LYS A N 1
ATOM 633 C CA . LYS A 1 80 ? -4.316 9.882 11.101 1.00 92.31 80 LYS A CA 1
ATOM 634 C C . LYS A 1 80 ? -5.553 9.804 10.213 1.00 92.31 80 LYS A C 1
ATOM 636 O O . LYS A 1 80 ? -6.429 8.981 10.476 1.00 92.31 80 LYS A O 1
ATOM 641 N N . SER A 1 81 ? -5.584 10.623 9.166 1.00 92.88 81 SER A N 1
ATOM 642 C CA . SER A 1 81 ? -6.546 10.494 8.069 1.00 92.88 81 SER A CA 1
ATOM 643 C C . SER A 1 81 ? -6.020 9.473 7.067 1.00 92.88 81 SER A C 1
ATOM 645 O O . SER A 1 81 ? -4.851 9.520 6.690 1.00 92.88 81 SER A O 1
ATOM 647 N N . TRP A 1 82 ? -6.866 8.540 6.643 1.00 94.19 82 TRP A N 1
ATOM 648 C CA . TRP A 1 82 ? -6.483 7.573 5.620 1.00 94.19 82 TRP A CA 1
ATOM 649 C C . TRP A 1 82 ? -6.193 8.248 4.275 1.00 94.19 82 TRP A C 1
ATOM 651 O O . TRP A 1 82 ? -5.173 7.954 3.658 1.00 94.19 82 TRP A O 1
ATOM 661 N N . THR A 1 83 ? -7.056 9.164 3.840 1.00 91.94 83 THR A N 1
ATOM 662 C CA . THR A 1 83 ? -6.912 9.896 2.575 1.00 91.94 83 THR A CA 1
ATOM 663 C C . THR A 1 83 ? -5.630 10.716 2.541 1.00 91.94 83 THR A C 1
ATOM 665 O O . THR A 1 83 ? -4.893 10.628 1.563 1.00 91.94 83 THR A O 1
ATOM 668 N N . PHE A 1 84 ? -5.305 11.433 3.619 1.00 89.75 84 PHE A N 1
ATOM 669 C CA . PHE A 1 84 ? -4.044 12.170 3.726 1.00 89.75 84 PHE A CA 1
ATOM 670 C C . PHE A 1 84 ? -2.822 11.252 3.593 1.00 89.75 84 PHE A C 1
ATOM 672 O O . PHE A 1 84 ? -1.884 11.568 2.868 1.00 89.75 84 PHE A O 1
ATOM 679 N N . GLU A 1 85 ? -2.837 10.092 4.255 1.00 88.44 85 GLU A N 1
ATOM 680 C CA . GLU A 1 85 ? -1.732 9.128 4.191 1.00 88.44 85 GLU A CA 1
ATOM 681 C C . GLU A 1 85 ? -1.590 8.504 2.798 1.00 88.44 85 GLU A C 1
ATOM 683 O O . GLU A 1 85 ? -0.471 8.299 2.335 1.00 88.44 85 GLU A O 1
ATOM 688 N N . VAL A 1 86 ? -2.703 8.236 2.107 1.00 88.25 86 VAL A N 1
ATOM 689 C CA . VAL A 1 86 ? -2.677 7.751 0.720 1.00 88.25 86 VAL A CA 1
ATOM 690 C C . VAL A 1 86 ? -2.134 8.814 -0.225 1.00 88.25 86 VAL A C 1
ATOM 692 O O . VAL A 1 86 ? -1.273 8.495 -1.038 1.00 88.25 86 VAL A O 1
ATOM 695 N N . VAL A 1 87 ? -2.600 10.061 -0.115 1.00 86.56 87 VAL A N 1
ATOM 696 C CA . VAL A 1 87 ? -2.120 11.163 -0.960 1.00 86.56 87 VAL A CA 1
ATOM 697 C C . VAL A 1 87 ? -0.625 11.360 -0.751 1.00 86.56 87 VAL A C 1
ATOM 699 O O . VAL A 1 87 ? 0.131 11.268 -1.711 1.00 86.56 87 VAL A O 1
ATOM 702 N N . ASN A 1 88 ? -0.176 11.516 0.495 1.00 81.88 88 ASN A N 1
ATOM 703 C CA . ASN A 1 88 ? 1.246 11.703 0.776 1.00 81.88 88 ASN A CA 1
ATOM 704 C C . ASN A 1 88 ? 2.095 10.520 0.313 1.00 81.88 88 ASN A C 1
ATOM 706 O O . ASN A 1 88 ? 3.148 10.730 -0.280 1.00 81.88 88 ASN A O 1
ATOM 710 N N . GLY A 1 89 ? 1.631 9.287 0.538 1.00 77.44 89 GLY A N 1
ATOM 711 C CA . GLY A 1 89 ? 2.336 8.090 0.085 1.00 77.44 89 GLY A CA 1
ATOM 712 C C . GLY A 1 89 ? 2.379 7.930 -1.439 1.00 77.44 89 GLY A C 1
ATOM 713 O O . GLY A 1 89 ? 3.229 7.198 -1.943 1.00 77.44 89 GLY A O 1
ATOM 714 N N . ALA A 1 90 ? 1.477 8.593 -2.170 1.00 78.31 90 ALA A N 1
ATOM 715 C CA . ALA A 1 90 ? 1.426 8.578 -3.629 1.00 78.31 90 ALA A CA 1
ATOM 716 C C . ALA A 1 90 ? 2.196 9.737 -4.279 1.00 78.31 90 ALA A C 1
ATOM 718 O O . ALA A 1 90 ? 2.632 9.595 -5.418 1.00 78.31 90 ALA A O 1
ATOM 719 N N . THR A 1 91 ? 2.347 10.876 -3.596 1.00 78.50 91 THR A N 1
ATOM 720 C CA . THR A 1 91 ? 2.906 12.100 -4.199 1.00 78.50 91 THR A CA 1
ATOM 721 C C . THR A 1 91 ? 4.272 12.507 -3.661 1.00 78.50 91 THR A C 1
ATOM 723 O O . THR A 1 91 ? 4.930 13.347 -4.268 1.00 78.50 91 THR A O 1
ATOM 726 N N . SER A 1 92 ? 4.701 11.981 -2.515 1.00 80.44 92 SER A N 1
ATOM 727 C CA . SER A 1 92 ? 5.983 12.356 -1.918 1.00 80.44 92 SER A CA 1
ATOM 728 C C . SER A 1 92 ? 7.138 11.566 -2.535 1.00 80.44 92 SER A C 1
ATOM 730 O O . SER A 1 92 ? 7.113 10.335 -2.551 1.00 80.44 92 SER A O 1
ATOM 732 N N . ILE A 1 93 ? 8.177 12.278 -2.986 1.00 78.38 93 ILE A N 1
ATOM 733 C CA . ILE A 1 93 ? 9.430 11.671 -3.457 1.00 78.38 93 ILE A CA 1
ATOM 734 C C . ILE A 1 93 ? 10.136 10.900 -2.336 1.00 78.38 93 ILE A C 1
ATOM 736 O O . ILE A 1 93 ? 10.652 9.817 -2.580 1.00 78.38 93 ILE A O 1
ATOM 740 N N . ASP A 1 94 ? 10.047 11.377 -1.091 1.00 76.88 94 ASP A N 1
ATOM 741 C CA . ASP A 1 94 ? 10.612 10.694 0.080 1.00 76.88 94 ASP A CA 1
ATOM 742 C C . ASP A 1 94 ? 9.962 9.321 0.305 1.00 76.88 94 ASP A C 1
ATOM 744 O O . ASP A 1 94 ? 10.569 8.416 0.870 1.00 76.88 94 ASP A O 1
ATOM 748 N N . TYR A 1 95 ? 8.719 9.144 -0.158 1.00 76.75 95 TYR A N 1
ATOM 749 C CA . TYR A 1 95 ? 8.034 7.856 -0.128 1.00 76.75 95 TYR A CA 1
ATOM 750 C C . TYR A 1 95 ? 8.385 6.960 -1.316 1.00 76.75 95 TYR A C 1
ATOM 752 O O . TYR A 1 95 ? 8.048 5.777 -1.273 1.00 76.75 95 TYR A O 1
ATOM 760 N N . MET A 1 96 ? 9.024 7.462 -2.376 1.00 79.75 96 MET A N 1
ATOM 761 C CA . MET A 1 96 ? 9.306 6.667 -3.574 1.00 79.75 96 MET A CA 1
ATOM 762 C C . MET A 1 96 ? 10.329 5.557 -3.305 1.00 79.75 96 MET A C 1
ATOM 764 O O . MET A 1 96 ? 10.108 4.446 -3.798 1.00 79.75 96 MET A O 1
ATOM 768 N N . ASP A 1 97 ? 11.314 5.780 -2.426 1.00 79.06 97 ASP A N 1
ATOM 769 C CA . ASP A 1 97 ? 12.224 4.744 -1.894 1.00 79.06 97 ASP A CA 1
ATOM 770 C C . ASP A 1 97 ? 12.873 3.882 -3.009 1.00 79.06 97 ASP A C 1
ATOM 772 O O . ASP A 1 97 ? 12.839 2.638 -2.997 1.00 79.06 97 ASP A O 1
ATOM 776 N N . GLY A 1 98 ? 13.375 4.571 -4.040 1.00 81.62 98 GLY A N 1
ATOM 777 C CA . GLY A 1 98 ? 14.025 4.005 -5.223 1.00 81.62 98 GLY A CA 1
ATOM 778 C C . GLY A 1 98 ? 13.083 3.681 -6.385 1.00 81.62 98 GLY A C 1
ATOM 779 O O . GLY A 1 98 ? 13.525 3.260 -7.455 1.00 81.62 98 GLY A O 1
ATOM 780 N N . ARG A 1 99 ? 11.762 3.858 -6.225 1.00 84.06 99 ARG A N 1
ATOM 781 C CA . ARG A 1 99 ? 10.782 3.647 -7.315 1.00 84.06 99 ARG A CA 1
ATOM 782 C C . ARG A 1 99 ? 10.941 4.620 -8.468 1.00 84.06 99 ARG A C 1
ATOM 784 O O . ARG A 1 99 ? 10.571 4.290 -9.590 1.00 84.06 99 ARG A O 1
ATOM 791 N N . GLU A 1 100 ? 11.441 5.810 -8.192 1.00 86.44 100 GLU A N 1
ATOM 792 C CA . GLU A 1 100 ? 11.735 6.834 -9.183 1.00 86.44 100 GLU A CA 1
ATOM 793 C C . GLU A 1 100 ? 12.769 6.348 -10.212 1.00 86.44 100 GLU A C 1
ATOM 795 O O . GLU A 1 100 ? 12.683 6.724 -11.377 1.00 86.44 100 GLU A O 1
ATOM 800 N N . ASN A 1 101 ? 13.644 5.412 -9.821 1.00 86.75 101 ASN A N 1
ATOM 801 C CA . ASN A 1 101 ? 14.682 4.817 -10.670 1.00 86.75 101 ASN A CA 1
ATOM 802 C C . ASN A 1 101 ? 14.207 3.556 -11.424 1.00 86.75 101 ASN A C 1
ATOM 804 O O . ASN A 1 101 ? 14.958 2.962 -12.198 1.00 86.75 101 ASN A O 1
ATOM 808 N N . MET A 1 102 ? 12.959 3.115 -11.214 1.00 87.88 102 MET A N 1
ATOM 809 C CA . MET A 1 102 ? 12.474 1.802 -11.663 1.00 87.88 102 MET A CA 1
ATOM 810 C C . MET A 1 102 ? 12.515 1.627 -13.187 1.00 87.88 102 MET A C 1
ATOM 812 O O . MET A 1 102 ? 12.841 0.545 -13.669 1.00 87.88 102 MET A O 1
ATOM 816 N N . THR A 1 103 ? 12.202 2.672 -13.957 1.00 90.88 103 THR A N 1
ATOM 817 C CA . THR A 1 103 ? 12.246 2.607 -15.427 1.00 90.88 103 THR A CA 1
ATOM 818 C C . THR A 1 103 ? 13.662 2.344 -15.931 1.00 90.88 103 THR A C 1
ATOM 820 O O . THR A 1 103 ? 13.859 1.467 -16.773 1.00 90.88 103 THR A O 1
ATOM 823 N N . ASP A 1 104 ? 14.645 3.073 -15.406 1.00 90.25 104 ASP A N 1
ATOM 824 C CA . ASP A 1 104 ? 16.043 2.952 -15.826 1.00 90.25 104 ASP A CA 1
ATOM 825 C C . ASP A 1 104 ? 16.638 1.619 -15.374 1.00 90.25 104 ASP A C 1
ATOM 827 O O . ASP A 1 104 ? 17.309 0.943 -16.151 1.00 90.25 104 ASP A O 1
ATOM 831 N N . MET A 1 105 ? 16.294 1.178 -14.164 1.00 88.00 105 MET A N 1
ATOM 832 C CA . MET A 1 105 ? 16.644 -0.139 -13.638 1.00 88.00 105 MET A CA 1
ATOM 833 C C . MET A 1 105 ? 16.118 -1.276 -14.530 1.00 88.00 105 MET A C 1
ATOM 835 O O . MET A 1 105 ? 16.872 -2.176 -14.900 1.00 88.00 105 MET A O 1
ATOM 839 N N . LEU A 1 106 ? 14.839 -1.236 -14.924 1.00 90.69 106 LEU A N 1
ATOM 840 C CA . LEU A 1 106 ? 14.250 -2.254 -15.799 1.00 90.69 106 LEU A CA 1
ATOM 841 C C . LEU A 1 106 ? 14.903 -2.248 -17.191 1.00 90.69 106 LEU A C 1
ATOM 843 O O . LEU A 1 106 ? 15.234 -3.314 -17.713 1.00 90.69 106 LEU A O 1
ATOM 847 N N . LYS A 1 107 ? 15.163 -1.071 -17.774 1.00 91.81 107 LYS A N 1
ATOM 848 C CA . LYS A 1 107 ? 15.913 -0.962 -19.038 1.00 91.81 107 LYS A CA 1
ATOM 849 C C . LYS A 1 107 ? 17.323 -1.543 -18.913 1.00 91.81 107 LYS A C 1
ATOM 851 O O . LYS A 1 107 ? 17.737 -2.308 -19.779 1.00 91.81 107 LYS A O 1
ATOM 856 N N . GLY A 1 108 ? 18.028 -1.242 -17.820 1.00 88.56 108 GLY A N 1
ATOM 857 C CA . GLY A 1 108 ? 19.363 -1.771 -17.528 1.00 88.56 108 GLY A CA 1
ATOM 858 C C . GLY A 1 108 ? 19.403 -3.296 -17.392 1.00 88.56 108 GLY A C 1
ATOM 859 O O . GLY A 1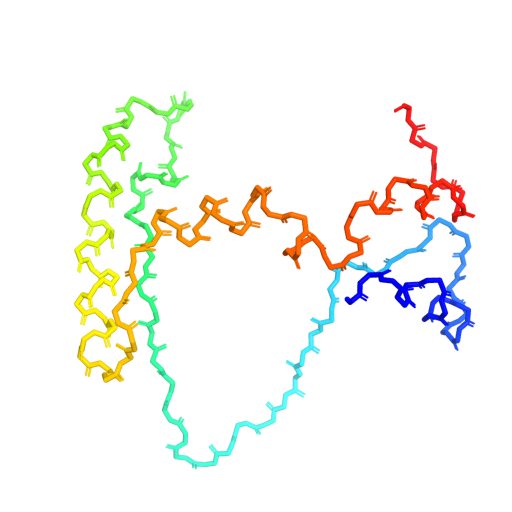 108 ? 20.401 -3.913 -17.748 1.00 88.56 108 GLY A O 1
ATOM 860 N N . ARG A 1 109 ? 18.300 -3.925 -16.962 1.00 87.75 109 ARG A N 1
ATOM 861 C CA . ARG A 1 109 ? 18.146 -5.393 -16.933 1.00 87.75 109 ARG A CA 1
ATOM 862 C C . ARG A 1 109 ? 17.614 -5.997 -18.240 1.00 87.75 109 ARG A C 1
ATOM 864 O O . ARG A 1 109 ? 17.286 -7.181 -18.267 1.00 87.75 109 ARG A O 1
ATOM 871 N N . GLY A 1 110 ? 17.517 -5.211 -19.313 1.00 92.25 110 GLY A N 1
ATOM 872 C CA . GLY A 1 110 ? 17.136 -5.682 -20.646 1.00 92.25 110 GLY A CA 1
ATOM 873 C C . GLY A 1 110 ? 15.628 -5.748 -20.908 1.00 92.25 110 GLY A C 1
ATOM 874 O O . GLY A 1 110 ? 15.219 -6.322 -21.919 1.00 92.25 110 GLY A O 1
ATOM 875 N N . PHE A 1 111 ? 14.775 -5.188 -20.039 1.00 94.19 111 PHE A N 1
ATOM 876 C CA . PHE A 1 111 ? 13.333 -5.136 -20.308 1.00 94.19 111 PHE A CA 1
ATOM 877 C C . PHE A 1 111 ? 13.020 -4.145 -21.444 1.00 94.19 111 PHE A C 1
ATOM 879 O O . PHE A 1 111 ? 13.437 -2.985 -21.376 1.00 94.19 111 PHE A O 1
ATOM 886 N N . PRO A 1 112 ? 12.235 -4.543 -22.465 1.00 92.94 112 PRO A N 1
ATOM 887 C CA . PRO A 1 112 ? 11.931 -3.700 -23.619 1.00 92.94 112 PRO A CA 1
ATOM 888 C C . PRO A 1 112 ? 10.786 -2.720 -23.312 1.00 92.94 112 PRO A C 1
ATOM 890 O O . PRO A 1 112 ? 9.688 -2.823 -23.864 1.00 92.94 112 PRO A O 1
ATOM 893 N N . LEU A 1 113 ? 11.026 -1.780 -22.394 1.00 91.38 113 LEU A N 1
ATOM 894 C CA . LEU A 1 113 ? 10.081 -0.706 -22.083 1.00 91.38 113 LEU A CA 1
ATOM 895 C C . LEU A 1 113 ? 10.049 0.316 -23.228 1.00 91.38 113 LEU A C 1
ATOM 897 O O . LEU A 1 113 ? 11.103 0.772 -23.678 1.00 91.38 1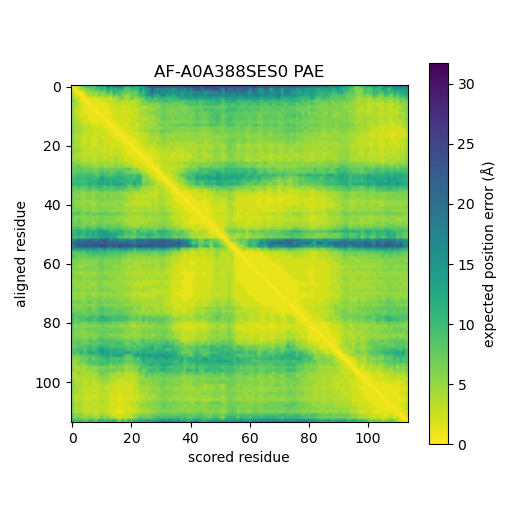13 LEU A O 1
ATOM 901 N N . LYS A 1 114 ? 8.840 0.655 -23.687 1.00 79.12 114 LYS A N 1
ATOM 902 C CA . LYS A 1 114 ? 8.592 1.680 -24.711 1.00 79.12 114 LYS A CA 1
ATOM 903 C C . LYS A 1 114 ? 8.489 3.067 -24.096 1.00 79.12 114 LYS A C 1
ATOM 905 O O . LYS A 1 114 ? 7.888 3.167 -23.004 1.00 79.12 114 LYS A O 1
#

Mean predicted aligned error: 5.9 Å

Organism: NCBI:txid2259133

InterPro domains:
  IPR000415 Nitroreductase-like [G3DSA:3.40.109.10] (1-112)
  IPR000415 Nitroreductase-like [SSF55469] (7-113)
  IPR016446 Flavin oxidoreductase Frp family [PTHR43425] (2-112)
  IPR060491 NADPH-dependent oxidoreductase NFRA-like, C-terminal domain [PF28600] (38-114)

Radius of gyration: 19.71 Å; Cα contacts (8 Å, |Δi|>4): 71; chains: 1; bounding box: 46×32×47 Å